Protein AF-A0A8T6E2S4-F1 (afdb_monomer)

Mean predicted aligned error: 7.57 Å

Structure (mmCIF, N/CA/C/O backbone):
data_AF-A0A8T6E2S4-F1
#
_entry.id   AF-A0A8T6E2S4-F1
#
loop_
_atom_site.group_PDB
_atom_site.id
_atom_site.type_symbol
_atom_site.label_atom_id
_atom_site.label_alt_id
_atom_site.label_comp_id
_atom_site.label_asym_id
_atom_site.label_entity_id
_atom_site.label_seq_id
_atom_site.pdbx_PDB_ins_code
_atom_site.Cartn_x
_atom_site.Cartn_y
_atom_site.Cartn_z
_atom_site.occupancy
_atom_site.B_iso_or_equiv
_atom_site.auth_seq_id
_atom_site.auth_comp_id
_atom_site.auth_asym_id
_atom_site.auth_atom_id
_atom_site.pdbx_PDB_model_num
ATOM 1 N N . MET A 1 1 ? 23.407 -12.015 11.721 1.00 48.91 1 MET A N 1
ATOM 2 C CA . MET A 1 1 ? 22.495 -12.680 10.764 1.00 48.91 1 MET A CA 1
ATOM 3 C C . MET A 1 1 ? 21.297 -13.188 11.552 1.00 48.91 1 MET A C 1
ATOM 5 O O . MET A 1 1 ? 21.494 -14.023 12.424 1.00 48.91 1 MET A O 1
ATOM 9 N N . HIS A 1 2 ? 20.101 -12.626 11.347 1.00 39.78 2 HIS A N 1
ATOM 10 C CA . HIS A 1 2 ? 18.893 -13.074 12.054 1.00 39.78 2 HIS A CA 1
ATOM 11 C C . HIS A 1 2 ? 18.491 -14.473 11.540 1.00 39.78 2 HIS A C 1
ATOM 13 O O . HIS A 1 2 ? 18.380 -14.639 10.325 1.00 39.78 2 HIS A O 1
ATOM 19 N N . PRO A 1 3 ? 18.245 -15.468 12.411 1.00 50.69 3 PRO A N 1
ATOM 20 C CA . PRO A 1 3 ? 18.002 -16.863 12.011 1.00 50.69 3 PRO A CA 1
ATOM 21 C C . PRO A 1 3 ? 16.695 -17.109 11.227 1.00 50.69 3 PRO A C 1
ATOM 23 O O . PRO A 1 3 ? 16.455 -18.230 10.797 1.00 50.69 3 PRO A O 1
ATOM 26 N N . GLY A 1 4 ? 15.858 -16.086 11.015 1.00 49.16 4 GLY A N 1
ATOM 27 C CA . GLY A 1 4 ? 14.590 -16.182 10.275 1.00 49.16 4 GLY A CA 1
ATOM 28 C C . GLY A 1 4 ? 14.648 -15.773 8.798 1.00 49.16 4 GLY A C 1
ATOM 29 O O . GLY A 1 4 ? 13.645 -15.885 8.104 1.00 49.16 4 GLY A O 1
ATOM 30 N N . LEU A 1 5 ? 15.794 -15.300 8.300 1.00 53.81 5 LEU A N 1
ATOM 31 C CA . LEU A 1 5 ? 15.978 -14.933 6.890 1.00 53.81 5 LEU A CA 1
ATOM 32 C C . LEU A 1 5 ? 16.797 -16.012 6.181 1.00 53.81 5 LEU A C 1
ATOM 34 O O . LEU A 1 5 ? 17.919 -15.770 5.732 1.00 53.81 5 LEU A O 1
ATOM 38 N N . ALA A 1 6 ? 16.259 -17.231 6.100 1.00 61.28 6 ALA A N 1
ATOM 39 C CA . ALA A 1 6 ? 16.772 -18.183 5.122 1.00 61.28 6 ALA A CA 1
ATOM 40 C C . ALA A 1 6 ? 16.700 -17.517 3.738 1.00 61.28 6 ALA A C 1
ATOM 42 O O . ALA A 1 6 ? 15.700 -16.865 3.421 1.00 61.28 6 ALA A O 1
ATOM 43 N N . ARG A 1 7 ? 17.752 -17.651 2.915 1.00 58.66 7 ARG A N 1
ATOM 44 C CA . ARG A 1 7 ? 17.652 -17.295 1.494 1.00 58.66 7 ARG A CA 1
ATOM 45 C C . ARG A 1 7 ? 16.476 -18.087 0.938 1.00 58.66 7 ARG A C 1
ATOM 47 O O . ARG A 1 7 ? 16.559 -19.306 0.832 1.00 58.66 7 ARG A O 1
ATOM 54 N N . ARG A 1 8 ? 15.378 -17.402 0.628 1.00 62.88 8 ARG A N 1
ATOM 55 C CA . ARG A 1 8 ? 14.285 -18.013 -0.116 1.00 62.88 8 ARG A CA 1
ATOM 56 C C . ARG A 1 8 ? 14.838 -18.346 -1.492 1.00 62.88 8 ARG A C 1
ATOM 58 O O . ARG A 1 8 ? 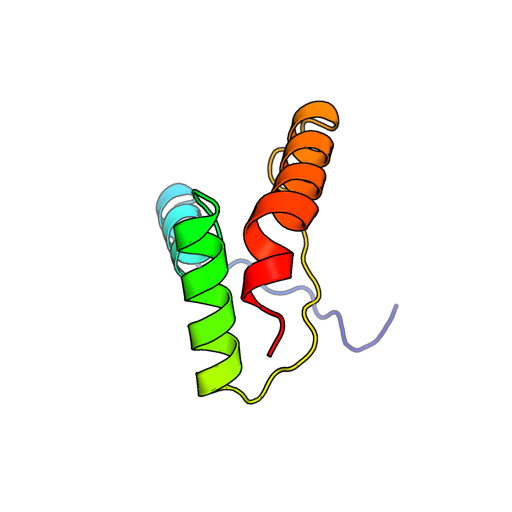15.352 -17.451 -2.167 1.00 62.88 8 ARG A O 1
ATOM 65 N N . GLU A 1 9 ? 14.773 -19.614 -1.880 1.00 67.25 9 GLU A N 1
ATOM 66 C CA . GLU A 1 9 ? 14.995 -19.966 -3.276 1.00 67.25 9 GLU A CA 1
ATOM 67 C C . GLU A 1 9 ? 14.002 -19.176 -4.131 1.00 67.25 9 GLU A C 1
ATOM 69 O O . GLU A 1 9 ? 12.832 -19.029 -3.748 1.00 67.25 9 GLU A O 1
ATOM 74 N N . PRO A 1 10 ? 14.455 -18.595 -5.251 1.00 59.75 10 PRO A N 1
ATOM 75 C CA . PRO A 1 10 ? 13.529 -17.999 -6.189 1.00 59.75 10 PRO A CA 1
ATOM 76 C C . PRO A 1 10 ? 12.551 -19.091 -6.662 1.00 59.75 10 PRO A C 1
ATOM 78 O O . PRO A 1 10 ? 13.009 -20.170 -7.035 1.00 59.75 10 PRO A O 1
ATOM 81 N N . PRO A 1 11 ? 11.226 -18.855 -6.646 1.00 63.53 11 PRO A N 1
ATOM 82 C CA . PRO A 1 11 ? 10.273 -19.767 -7.269 1.00 63.53 11 PRO A CA 1
ATOM 83 C C . PRO A 1 11 ? 10.651 -20.017 -8.736 1.00 63.53 11 PRO A C 1
ATOM 85 O O . PRO A 1 11 ? 11.141 -19.110 -9.415 1.00 63.53 11 PRO A O 1
ATOM 88 N N . ALA A 1 12 ? 10.454 -21.258 -9.185 1.00 70.62 12 ALA A N 1
ATOM 89 C CA . ALA A 1 12 ? 10.729 -21.703 -10.550 1.00 70.62 12 ALA A CA 1
ATOM 90 C C . ALA A 1 12 ? 9.764 -21.057 -11.566 1.00 70.62 12 ALA A C 1
ATOM 92 O O . ALA A 1 12 ? 8.624 -20.763 -11.213 1.00 70.62 12 ALA A O 1
ATOM 93 N N . GLY A 1 13 ? 10.209 -20.870 -12.815 1.00 74.00 13 GLY A N 1
ATOM 94 C CA . GLY A 1 13 ? 9.411 -20.316 -13.922 1.00 74.00 13 GLY A CA 1
ATOM 95 C C . GLY A 1 13 ? 10.098 -19.156 -14.649 1.00 74.00 13 GLY A C 1
ATOM 96 O O . GLY A 1 13 ? 11.138 -18.665 -14.198 1.00 74.00 13 GLY A O 1
ATOM 97 N N . GLU A 1 14 ? 9.513 -18.721 -15.767 1.00 82.69 14 GLU A N 1
ATOM 98 C CA . GLU A 1 14 ? 10.008 -17.561 -16.517 1.00 82.69 14 GLU A CA 1
ATOM 99 C C . GLU A 1 14 ? 9.738 -16.248 -15.746 1.00 82.69 14 GLU A C 1
ATOM 101 O O . GLU A 1 14 ? 8.722 -16.134 -15.043 1.00 82.69 14 GLU A O 1
ATOM 106 N N . PRO A 1 15 ? 10.627 -15.238 -15.838 1.00 78.44 15 PRO A N 1
ATOM 107 C CA . PRO A 1 15 ? 10.521 -13.995 -15.068 1.00 78.44 15 PRO A CA 1
ATOM 108 C C . PRO A 1 15 ? 9.166 -13.281 -15.189 1.00 78.44 15 PRO A C 1
ATOM 110 O O . PRO A 1 15 ? 8.644 -12.768 -14.195 1.00 78.44 15 PRO A O 1
ATOM 113 N N . GLU A 1 16 ? 8.578 -13.269 -16.382 1.00 79.81 16 GLU A N 1
ATOM 114 C CA . GLU A 1 16 ? 7.305 -12.616 -16.683 1.00 79.81 16 GLU A CA 1
ATOM 115 C C . GLU A 1 16 ? 6.117 -13.339 -16.036 1.00 79.81 16 GLU A C 1
ATOM 117 O O . GLU A 1 16 ? 5.229 -12.695 -15.469 1.00 79.81 16 GLU A O 1
ATOM 122 N N . GLU A 1 17 ? 6.112 -14.674 -16.061 1.00 80.06 17 GLU A N 1
ATOM 123 C CA . GLU A 1 17 ? 5.073 -15.488 -15.419 1.00 80.06 17 GLU A CA 1
ATOM 124 C C . GLU A 1 17 ? 5.086 -15.284 -13.902 1.00 80.06 17 GLU A C 1
ATOM 126 O O . GLU A 1 17 ? 4.038 -15.093 -13.273 1.00 80.06 17 GLU A O 1
ATOM 131 N N . ARG A 1 18 ? 6.292 -15.214 -13.326 1.00 76.81 18 ARG A N 1
ATOM 132 C CA . ARG A 1 18 ? 6.500 -14.932 -11.906 1.00 76.81 18 ARG A CA 1
ATOM 133 C C . ARG A 1 18 ? 6.053 -13.522 -11.524 1.00 76.81 18 ARG A C 1
ATOM 135 O O . ARG A 1 18 ? 5.420 -13.347 -10.482 1.00 76.81 18 ARG A O 1
ATOM 142 N N . ALA A 1 19 ? 6.370 -12.515 -12.336 1.00 76.44 19 ALA A N 1
ATOM 143 C CA . ALA A 1 19 ? 5.924 -11.145 -12.093 1.00 76.44 19 ALA A CA 1
ATOM 144 C C . ALA A 1 19 ? 4.391 -11.057 -12.102 1.00 76.44 19 ALA A C 1
ATOM 146 O O . ALA A 1 19 ? 3.802 -10.463 -11.198 1.00 76.44 19 ALA A O 1
ATOM 147 N N . ALA A 1 20 ? 3.742 -11.719 -13.064 1.00 79.12 20 ALA A N 1
ATOM 148 C CA . ALA A 1 20 ? 2.287 -11.779 -13.137 1.00 79.12 20 ALA A CA 1
ATOM 149 C C . ALA A 1 20 ? 1.672 -12.456 -11.901 1.00 79.12 20 ALA A C 1
ATOM 151 O O . ALA A 1 20 ? 0.658 -11.991 -11.382 1.00 79.12 20 ALA A O 1
ATOM 152 N N . GLU A 1 21 ? 2.279 -13.533 -11.398 1.00 81.00 21 GLU A N 1
ATOM 153 C CA . GLU A 1 21 ? 1.805 -14.204 -10.187 1.00 81.00 21 GLU A CA 1
ATOM 154 C C . GLU A 1 21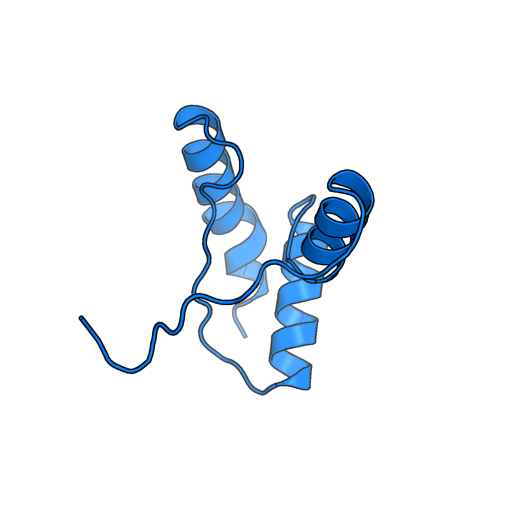 ? 1.958 -13.343 -8.928 1.00 81.00 21 GLU A C 1
ATOM 156 O O . GLU A 1 21 ? 1.008 -13.224 -8.154 1.00 81.00 21 GLU A O 1
ATOM 161 N N . ILE A 1 22 ? 3.107 -12.684 -8.755 1.00 76.69 22 ILE A N 1
ATOM 162 C CA . ILE A 1 22 ? 3.352 -11.777 -7.625 1.00 76.69 22 ILE A CA 1
ATOM 163 C C . ILE A 1 22 ? 2.352 -10.616 -7.638 1.00 76.69 22 ILE A C 1
ATOM 165 O O . ILE A 1 22 ? 1.785 -10.284 -6.596 1.00 76.69 22 ILE A O 1
ATOM 169 N N . VAL A 1 23 ? 2.098 -10.029 -8.811 1.00 80.06 23 VAL A N 1
ATOM 170 C CA . VAL A 1 23 ? 1.117 -8.946 -8.969 1.00 80.06 23 VAL A CA 1
ATOM 171 C C . VAL A 1 23 ? -0.289 -9.421 -8.597 1.00 80.06 23 VAL A C 1
ATOM 173 O O . VAL A 1 23 ? -0.981 -8.712 -7.875 1.00 80.06 23 VAL A O 1
ATOM 176 N N . ARG A 1 24 ? -0.701 -10.635 -8.997 1.00 81.12 24 ARG A N 1
ATOM 177 C CA . ARG A 1 24 ? -2.017 -11.196 -8.62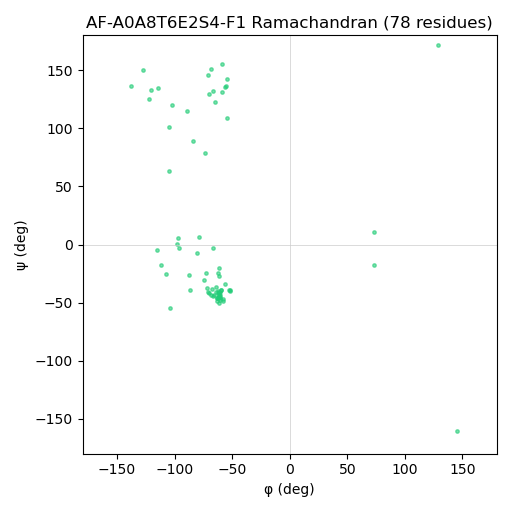0 1.00 81.12 24 ARG A CA 1
ATOM 178 C C . ARG A 1 24 ? -2.198 -11.377 -7.109 1.00 81.12 24 ARG A C 1
ATOM 180 O O . ARG A 1 24 ? -3.328 -11.368 -6.632 1.00 81.12 24 ARG A O 1
ATOM 187 N N . GLN A 1 25 ? -1.111 -11.560 -6.366 1.00 85.00 25 GLN A N 1
ATOM 188 C CA . GLN A 1 25 ? -1.128 -11.773 -4.915 1.00 85.00 25 GLN A CA 1
ATOM 189 C C . GLN A 1 25 ? -0.862 -10.492 -4.113 1.00 85.00 25 GLN A C 1
ATOM 191 O O . GLN A 1 25 ? -0.722 -10.559 -2.893 1.00 85.00 25 GLN A O 1
ATOM 196 N N . SER A 1 26 ? -0.767 -9.340 -4.777 1.00 87.12 26 SER A N 1
ATOM 197 C CA . SER A 1 26 ? -0.369 -8.080 -4.155 1.00 87.12 26 SER A CA 1
ATOM 198 C C . SER A 1 26 ? -1.389 -6.978 -4.452 1.00 87.12 26 SER A C 1
ATOM 200 O O . SER A 1 26 ? -1.990 -6.972 -5.526 1.00 87.12 26 SER A O 1
ATOM 202 N N . PRO A 1 27 ? -1.558 -5.997 -3.551 1.00 92.19 27 PRO A N 1
ATOM 203 C CA . PRO A 1 27 ? -2.425 -4.849 -3.790 1.00 92.19 27 PRO A CA 1
ATOM 204 C C . PRO A 1 27 ? -1.774 -3.877 -4.791 1.00 92.19 27 PRO A C 1
ATOM 206 O O . PRO A 1 27 ? -1.194 -2.862 -4.409 1.00 92.19 27 PRO A O 1
ATOM 209 N N . VAL A 1 28 ? -1.843 -4.199 -6.084 1.00 91.19 28 VAL A N 1
ATOM 210 C CA . VAL A 1 28 ? -1.251 -3.413 -7.177 1.00 91.19 28 VAL A CA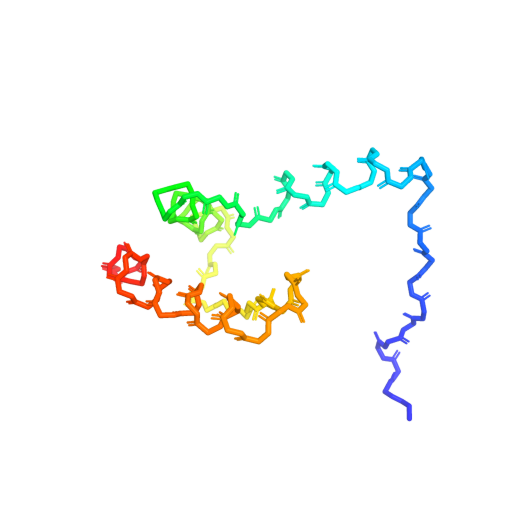 1
ATOM 211 C C . VAL A 1 28 ? -2.336 -3.009 -8.169 1.00 91.19 28 VAL A C 1
ATOM 213 O O . VAL A 1 28 ? -3.040 -3.856 -8.714 1.00 91.19 28 VAL A O 1
ATOM 216 N N . GLY A 1 29 ? -2.452 -1.709 -8.439 1.00 91.75 29 GLY A N 1
ATOM 217 C CA . GLY A 1 29 ? -3.409 -1.175 -9.405 1.00 91.75 29 GLY A CA 1
ATOM 218 C C . GLY A 1 29 ? -3.969 0.189 -8.997 1.00 91.75 29 GLY A C 1
ATOM 219 O O . GLY A 1 29 ? -3.363 0.890 -8.184 1.00 91.75 29 GLY A O 1
ATOM 220 N N . PRO A 1 30 ? -5.119 0.589 -9.569 1.00 94.38 30 PRO A N 1
ATOM 221 C CA . PRO A 1 30 ? -5.850 1.780 -9.147 1.00 94.38 30 PRO A CA 1
ATOM 222 C C . PRO A 1 30 ? -6.267 1.718 -7.663 1.00 94.38 30 PRO A C 1
ATOM 224 O O . PRO A 1 30 ? -6.463 0.618 -7.141 1.00 94.38 30 PRO A O 1
ATOM 227 N N . PRO A 1 31 ? -6.488 2.866 -6.994 1.00 95.31 31 PRO A N 1
ATOM 228 C CA . PRO A 1 31 ? -6.859 2.917 -5.575 1.00 95.31 31 PRO A CA 1
ATOM 229 C C . PRO A 1 31 ? -8.058 2.043 -5.193 1.00 95.31 31 PRO A C 1
ATOM 231 O O . PRO A 1 31 ? -8.014 1.380 -4.163 1.00 95.31 31 PRO A O 1
ATOM 234 N N . ASP A 1 32 ? -9.093 1.976 -6.035 1.00 95.25 32 ASP A N 1
ATOM 235 C CA . ASP A 1 32 ? -10.278 1.141 -5.785 1.00 95.25 32 ASP A CA 1
ATOM 236 C C . ASP A 1 32 ? -9.933 -0.354 -5.723 1.00 95.25 32 ASP A C 1
ATOM 238 O O . ASP A 1 32 ? -10.430 -1.079 -4.863 1.00 95.25 32 ASP A O 1
ATOM 242 N N . VAL A 1 33 ? -9.041 -0.806 -6.610 1.00 94.00 33 VAL A N 1
ATOM 243 C CA . VAL A 1 33 ? -8.570 -2.198 -6.658 1.00 94.00 33 VAL A CA 1
ATOM 244 C C . VAL A 1 33 ? -7.732 -2.513 -5.423 1.00 94.00 33 VAL A C 1
ATOM 246 O O . VAL A 1 33 ? -7.912 -3.554 -4.798 1.00 94.00 33 VAL A O 1
ATOM 249 N N . VAL A 1 34 ? -6.846 -1.591 -5.043 1.00 95.25 34 VAL A N 1
ATOM 250 C CA . VAL A 1 34 ? -5.996 -1.717 -3.854 1.00 95.25 34 VAL A CA 1
ATOM 251 C C . VAL A 1 34 ? -6.832 -1.773 -2.572 1.00 95.25 34 VAL A C 1
ATOM 253 O O . VAL A 1 34 ? -6.596 -2.641 -1.732 1.00 95.25 34 VAL A O 1
ATOM 256 N N . ALA A 1 35 ? -7.820 -0.884 -2.430 1.00 95.50 35 ALA A N 1
ATOM 257 C CA . ALA A 1 35 ? -8.719 -0.858 -1.279 1.00 95.50 35 ALA A CA 1
ATOM 258 C C . ALA A 1 35 ? -9.516 -2.163 -1.165 1.00 95.50 35 ALA A C 1
ATOM 260 O O . ALA A 1 35 ? -9.469 -2.810 -0.122 1.00 95.50 35 ALA A O 1
ATOM 261 N N . GLY A 1 36 ? -10.155 -2.599 -2.257 1.00 94.94 36 GLY A N 1
ATOM 262 C CA . GLY A 1 36 ? -10.935 -3.838 -2.270 1.00 94.94 36 GLY A CA 1
ATOM 263 C C . GLY A 1 36 ? -10.096 -5.071 -1.926 1.00 94.94 36 GLY A C 1
ATOM 264 O O . GLY A 1 36 ? -10.540 -5.923 -1.157 1.00 94.94 36 GLY A O 1
ATOM 265 N N . TRP A 1 37 ? -8.856 -5.136 -2.421 1.00 95.06 37 TRP A N 1
ATOM 266 C CA . TRP A 1 37 ? -7.930 -6.214 -2.073 1.00 95.06 37 TRP A CA 1
ATOM 267 C C . TRP A 1 37 ? -7.609 -6.231 -0.571 1.00 95.06 37 TRP A C 1
ATOM 269 O O . TRP A 1 37 ? -7.657 -7.284 0.064 1.00 95.06 37 TRP A O 1
ATOM 279 N N . LEU A 1 38 ? -7.306 -5.068 0.020 1.00 94.88 38 LEU A N 1
ATOM 280 C CA . LEU A 1 38 ? -6.971 -4.957 1.445 1.00 94.88 38 LEU A CA 1
ATOM 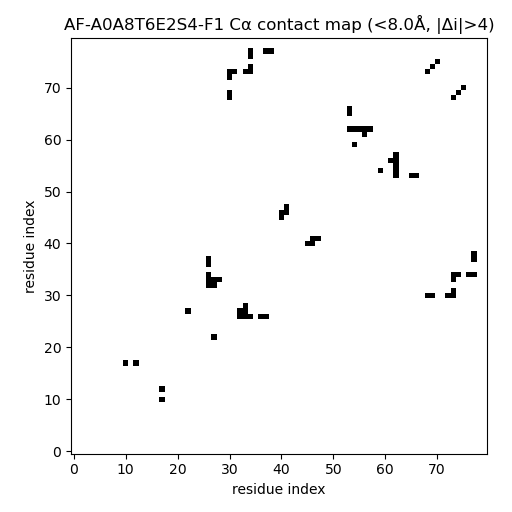281 C C . LEU A 1 38 ? -8.173 -5.255 2.348 1.00 94.88 38 LEU A C 1
ATOM 283 O O . LEU A 1 38 ? -8.006 -5.919 3.368 1.00 94.88 38 LEU A O 1
ATOM 287 N N . GLU A 1 39 ? -9.375 -4.824 1.965 1.00 94.69 39 GLU A N 1
ATOM 288 C CA . GLU A 1 39 ? -10.622 -5.150 2.667 1.00 94.69 39 GLU A CA 1
ATOM 289 C C . GLU A 1 39 ? -10.915 -6.654 2.639 1.00 94.69 39 GLU A C 1
ATOM 291 O O . GLU A 1 39 ? -11.229 -7.255 3.670 1.00 9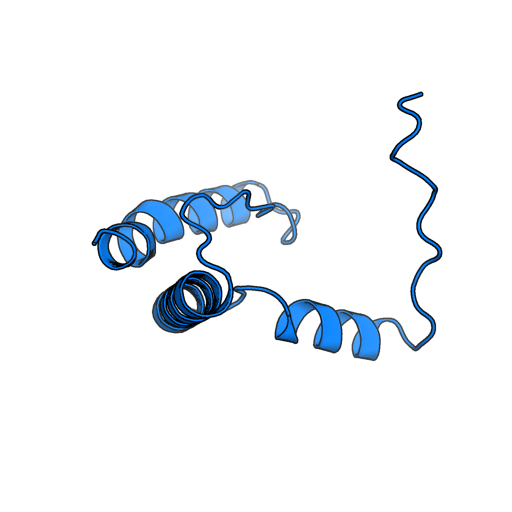4.69 39 GLU A O 1
ATOM 296 N N . GLU A 1 40 ? -10.784 -7.288 1.470 1.00 94.00 40 GLU A N 1
ATOM 297 C CA . GLU A 1 40 ? -10.952 -8.733 1.335 1.00 94.00 40 GLU A CA 1
ATOM 298 C C . GLU A 1 40 ? -9.923 -9.493 2.174 1.00 94.00 40 GLU A C 1
ATOM 300 O O . GLU A 1 40 ? -10.288 -10.413 2.914 1.00 94.00 40 GLU A O 1
ATOM 305 N N . PHE A 1 41 ? -8.658 -9.073 2.121 1.00 93.19 41 PHE A N 1
ATOM 306 C CA . PHE A 1 41 ? -7.596 -9.661 2.925 1.00 93.19 41 PHE A CA 1
ATOM 307 C C . PHE A 1 41 ? -7.870 -9.496 4.428 1.00 93.19 41 PHE A C 1
ATOM 309 O O . PHE A 1 41 ? -7.751 -10.467 5.180 1.00 93.19 41 PHE A O 1
ATOM 316 N N . ALA A 1 42 ? -8.279 -8.305 4.880 1.00 94.06 42 ALA A N 1
ATOM 317 C CA . ALA A 1 42 ? -8.640 -8.043 6.275 1.00 94.06 42 ALA A CA 1
ATOM 318 C C . ALA A 1 42 ? -9.773 -8.966 6.736 1.00 94.06 42 ALA A C 1
ATOM 320 O O . ALA A 1 42 ? -9.665 -9.616 7.776 1.00 94.06 42 ALA A O 1
ATOM 321 N N . ARG A 1 43 ? -10.833 -9.088 5.926 1.00 94.06 43 ARG A N 1
ATOM 322 C CA . ARG A 1 43 ? -11.986 -9.952 6.205 1.00 94.06 43 ARG A CA 1
ATOM 323 C C . ARG A 1 43 ? -11.598 -11.429 6.275 1.00 94.06 43 ARG A C 1
ATOM 325 O O . ARG A 1 43 ? -12.092 -12.140 7.144 1.00 94.06 43 ARG A O 1
ATOM 332 N N . ALA A 1 44 ? -10.740 -11.892 5.369 1.00 95.94 44 ALA A N 1
ATOM 333 C CA . ALA A 1 44 ? -10.335 -13.293 5.299 1.00 95.94 44 ALA A CA 1
ATOM 334 C C . ALA A 1 44 ? -9.357 -13.698 6.416 1.00 95.94 44 ALA A C 1
ATOM 336 O O . ALA A 1 44 ? -9.347 -14.855 6.829 1.00 95.94 44 ALA A O 1
ATOM 337 N N . THR A 1 45 ? -8.530 -12.764 6.896 1.00 95.19 45 THR A N 1
ATOM 338 C CA . THR A 1 45 ? -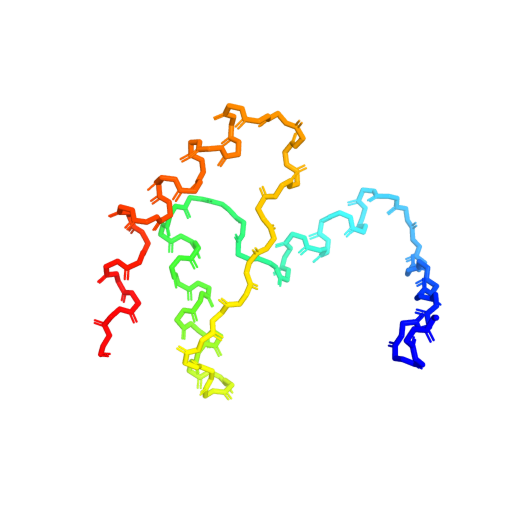7.417 -13.069 7.816 1.00 95.19 45 THR A CA 1
ATOM 339 C C . THR A 1 45 ? -7.595 -12.515 9.229 1.00 95.19 45 THR A C 1
ATOM 341 O O . THR A 1 45 ? -6.894 -12.944 10.143 1.00 95.19 45 THR A O 1
ATOM 344 N N . GLY A 1 46 ? -8.497 -11.551 9.424 1.00 94.81 46 GLY A N 1
ATOM 345 C CA . GLY A 1 46 ? -8.611 -10.779 10.662 1.00 94.81 46 GLY A CA 1
ATOM 346 C C . GLY A 1 46 ? -7.493 -9.748 10.857 1.00 94.81 46 GLY A C 1
ATOM 347 O O . GLY A 1 46 ? -7.348 -9.203 11.953 1.00 94.81 46 GLY A O 1
ATOM 348 N N . ALA A 1 47 ? -6.673 -9.485 9.834 1.00 92.56 47 ALA A N 1
ATOM 349 C CA . ALA A 1 47 ? -5.601 -8.502 9.920 1.00 92.56 47 ALA A CA 1
ATOM 350 C C . ALA A 1 47 ? -6.153 -7.076 10.078 1.00 92.56 47 ALA A C 1
ATOM 352 O O . ALA A 1 47 ? -7.016 -6.640 9.322 1.00 92.56 47 ALA A O 1
ATOM 353 N N . THR A 1 48 ? -5.598 -6.334 11.038 1.00 90.12 48 THR A N 1
ATOM 354 C CA . THR A 1 48 ? -5.948 -4.926 11.317 1.00 90.12 48 THR A CA 1
ATOM 355 C C . THR A 1 48 ? -4.793 -3.957 11.063 1.00 90.12 48 THR A C 1
ATOM 357 O O . THR A 1 48 ? -4.946 -2.746 11.197 1.00 90.12 48 THR A O 1
ATOM 360 N N . LYS A 1 49 ? -3.609 -4.479 10.726 1.00 91.19 49 LYS A N 1
ATOM 361 C CA . LYS A 1 49 ? -2.399 -3.700 10.448 1.00 91.19 49 LYS A CA 1
ATOM 362 C C . LYS A 1 49 ? -1.685 -4.285 9.239 1.00 91.19 49 LYS A C 1
ATOM 364 O O . LYS A 1 49 ? -1.499 -5.499 9.167 1.00 91.19 49 LYS A O 1
ATOM 369 N N . PHE A 1 50 ? -1.234 -3.414 8.341 1.00 90.19 50 PHE A N 1
ATOM 370 C CA . PHE A 1 50 ? -0.547 -3.788 7.107 1.00 90.19 50 PHE A CA 1
ATOM 371 C C . PHE A 1 50 ? 0.853 -3.179 7.064 1.00 90.19 50 PHE A C 1
ATOM 373 O O . PHE A 1 50 ? 1.024 -1.990 7.327 1.00 90.19 50 PHE A O 1
ATOM 380 N N . GLY A 1 51 ? 1.849 -3.992 6.712 1.00 91.38 51 GLY A N 1
ATOM 381 C CA . GLY A 1 51 ? 3.168 -3.517 6.300 1.00 91.38 51 GLY A CA 1
ATOM 382 C C . GLY A 1 51 ? 3.268 -3.592 4.781 1.00 91.38 51 GLY A C 1
ATOM 383 O O . GLY A 1 51 ? 3.119 -4.678 4.225 1.00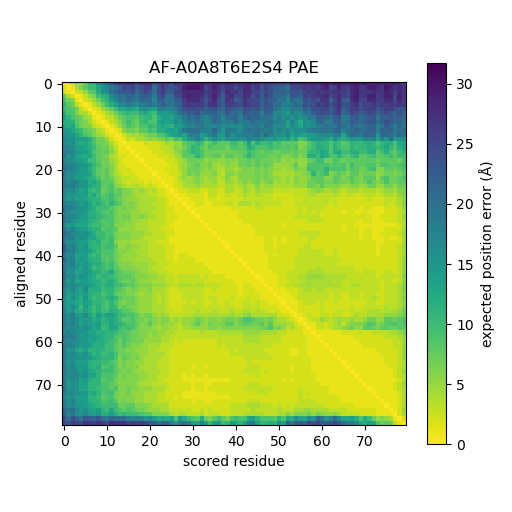 91.38 51 GLY A O 1
ATOM 384 N N . LEU A 1 52 ? 3.494 -2.456 4.117 1.00 89.44 52 LEU A N 1
ATOM 385 C CA . LEU A 1 52 ? 3.538 -2.364 2.656 1.00 89.44 52 LEU A CA 1
ATOM 386 C C . LEU A 1 52 ? 4.939 -1.980 2.174 1.00 89.44 52 LEU A C 1
ATOM 388 O O . LEU A 1 52 ? 5.544 -1.043 2.690 1.00 89.44 52 LEU A O 1
ATOM 392 N N . TYR A 1 53 ? 5.418 -2.676 1.144 1.00 89.00 53 TYR A N 1
ATOM 393 C CA . TYR A 1 53 ? 6.655 -2.356 0.432 1.00 89.00 53 TYR A CA 1
ATOM 394 C C . TYR A 1 53 ? 6.301 -1.731 -0.922 1.00 89.00 53 TYR A C 1
ATOM 396 O O . TYR A 1 53 ? 5.920 -2.437 -1.851 1.00 89.00 53 TYR A O 1
ATOM 404 N N . MET A 1 54 ? 6.392 -0.401 -1.027 1.00 88.25 54 MET A N 1
ATOM 405 C CA . MET A 1 54 ? 5.919 0.359 -2.201 1.00 88.25 54 MET A CA 1
ATOM 406 C C . MET A 1 54 ? 7.028 0.723 -3.202 1.00 88.25 54 MET A C 1
ATOM 408 O O . MET A 1 54 ? 6.764 1.354 -4.220 1.00 88.25 54 MET A O 1
ATOM 412 N N . GLU A 1 55 ? 8.269 0.322 -2.933 1.00 89.44 55 GLU A N 1
ATOM 413 C CA . GLU A 1 55 ? 9.470 0.734 -3.677 1.00 89.44 55 GLU A CA 1
ATOM 414 C C . GLU A 1 55 ? 9.669 -0.019 -5.008 1.00 89.44 55 GLU A C 1
ATOM 416 O O . GLU A 1 55 ? 10.688 0.154 -5.670 1.00 89.44 55 GLU A O 1
ATOM 421 N N . ALA A 1 56 ? 8.700 -0.843 -5.422 1.00 80.81 56 ALA A N 1
ATOM 422 C CA . ALA A 1 56 ? 8.810 -1.715 -6.594 1.00 80.81 56 ALA A CA 1
ATOM 423 C C . ALA A 1 56 ? 8.999 -0.964 -7.928 1.00 80.81 56 ALA A C 1
ATOM 425 O O . ALA A 1 56 ? 9.548 -1.535 -8.865 1.00 80.81 56 ALA A O 1
ATOM 426 N N . ASP A 1 57 ? 8.565 0.298 -8.018 1.00 80.94 57 ASP A N 1
ATOM 427 C CA . ASP A 1 57 ? 8.718 1.129 -9.223 1.00 80.94 57 ASP A CA 1
ATOM 428 C C . ASP A 1 57 ? 10.179 1.591 -9.436 1.00 80.94 57 ASP A C 1
ATOM 430 O O . ASP A 1 57 ? 10.600 1.840 -10.561 1.00 80.94 57 ASP A O 1
ATOM 434 N N . GLY A 1 58 ? 10.993 1.657 -8.374 1.00 85.00 58 GLY A N 1
ATOM 435 C CA . GLY A 1 58 ? 12.407 2.048 -8.447 1.00 85.00 58 GLY A CA 1
ATOM 436 C C . GLY A 1 58 ? 12.669 3.544 -8.693 1.00 85.00 58 GLY A C 1
ATOM 437 O O . GLY A 1 58 ? 13.767 4.011 -8.392 1.00 85.00 58 GLY A O 1
ATOM 438 N N . ASP A 1 59 ? 11.683 4.312 -9.170 1.00 93.69 59 ASP A N 1
ATOM 439 C CA . ASP A 1 59 ? 11.733 5.776 -9.268 1.00 93.69 59 ASP A CA 1
ATOM 440 C C . ASP A 1 59 ? 11.205 6.433 -7.971 1.00 93.69 59 ASP A C 1
ATOM 442 O O . ASP A 1 59 ? 10.007 6.346 -7.669 1.00 93.69 59 ASP A O 1
ATOM 446 N N . PRO A 1 60 ? 12.050 7.157 -7.208 1.00 95.00 60 PRO A N 1
ATOM 447 C CA . PRO A 1 60 ? 11.642 7.788 -5.952 1.00 95.00 60 PRO A CA 1
ATOM 448 C C . PRO A 1 60 ? 10.449 8.749 -6.071 1.00 95.00 60 PRO A C 1
ATOM 450 O O . PRO A 1 60 ? 9.634 8.837 -5.148 1.00 95.00 60 PRO A O 1
ATOM 453 N N . ALA A 1 61 ? 10.314 9.471 -7.189 1.00 95.88 61 ALA A N 1
ATOM 454 C CA . ALA A 1 61 ? 9.225 10.429 -7.378 1.00 95.88 61 ALA A CA 1
ATOM 455 C C . ALA A 1 61 ? 7.878 9.717 -7.583 1.00 95.88 61 ALA A C 1
ATOM 457 O O . ALA A 1 61 ? 6.841 10.150 -7.060 1.00 95.88 61 ALA A O 1
ATOM 458 N N . ARG A 1 62 ? 7.896 8.590 -8.301 1.00 93.94 62 ARG A N 1
ATOM 459 C CA . ARG A 1 62 ? 6.717 7.739 -8.503 1.00 93.94 62 ARG A CA 1
ATOM 460 C C . ARG A 1 62 ? 6.331 7.008 -7.227 1.00 93.94 62 ARG A C 1
ATOM 462 O O . ARG A 1 62 ? 5.150 6.995 -6.884 1.00 93.94 62 ARG A O 1
ATOM 469 N N . VAL A 1 63 ? 7.311 6.501 -6.476 1.00 95.06 63 VAL A N 1
ATOM 470 C CA . VAL A 1 63 ? 7.081 5.900 -5.153 1.00 95.06 63 VAL A CA 1
ATOM 471 C C . VAL A 1 63 ? 6.410 6.905 -4.217 1.00 95.06 63 VAL A C 1
ATOM 473 O O . VAL A 1 63 ? 5.368 6.597 -3.641 1.00 95.06 63 VAL A O 1
ATOM 476 N N . LEU A 1 64 ? 6.928 8.136 -4.121 1.00 96.00 64 LEU A N 1
ATOM 477 C CA . LEU A 1 64 ? 6.324 9.176 -3.281 1.00 96.00 64 LEU A CA 1
ATOM 478 C C . LEU A 1 64 ? 4.893 9.517 -3.716 1.00 96.00 64 LEU A C 1
ATOM 480 O O . LEU A 1 64 ? 4.014 9.694 -2.872 1.00 96.00 64 LEU A O 1
ATOM 484 N N . THR A 1 65 ? 4.647 9.588 -5.025 1.00 95.50 65 THR A N 1
ATOM 485 C CA . THR A 1 65 ? 3.294 9.781 -5.566 1.00 95.50 65 THR A CA 1
ATOM 486 C C . THR A 1 65 ? 2.367 8.642 -5.149 1.00 95.50 65 THR A C 1
ATOM 488 O O . THR A 1 65 ? 1.267 8.899 -4.670 1.00 95.50 65 THR A O 1
ATOM 491 N N . SER A 1 66 ? 2.818 7.393 -5.266 1.00 95.00 66 SER A N 1
ATOM 492 C CA . SER A 1 66 ? 2.049 6.208 -4.876 1.00 95.00 66 SER A CA 1
ATOM 493 C C . SER A 1 66 ? 1.707 6.211 -3.381 1.00 95.00 66 SER A C 1
ATOM 495 O O . SER A 1 66 ? 0.552 6.006 -3.015 1.00 95.00 66 SER A O 1
ATOM 497 N N . VAL A 1 67 ? 2.672 6.550 -2.516 1.00 95.56 67 VAL A N 1
ATOM 498 C CA . VAL A 1 67 ? 2.461 6.676 -1.060 1.00 95.56 67 VAL A CA 1
ATOM 499 C C . VAL A 1 67 ? 1.412 7.745 -0.736 1.00 95.56 67 VAL A C 1
ATOM 501 O O . VAL A 1 67 ? 0.524 7.506 0.082 1.00 95.56 67 VAL A O 1
ATOM 504 N N . ARG A 1 68 ? 1.482 8.915 -1.384 1.00 96.44 68 ARG A N 1
ATOM 505 C CA . ARG A 1 68 ? 0.507 10.001 -1.176 1.00 96.44 68 ARG A CA 1
ATOM 506 C C . ARG A 1 68 ? -0.896 9.589 -1.605 1.00 96.44 68 ARG A C 1
ATOM 508 O O . ARG A 1 68 ? -1.827 9.701 -0.817 1.00 96.44 68 ARG A O 1
ATOM 515 N N . ARG A 1 69 ? -1.026 9.023 -2.807 1.00 95.94 69 ARG A N 1
ATOM 516 C CA . ARG A 1 69 ? -2.305 8.510 -3.316 1.00 95.94 69 ARG A CA 1
ATOM 517 C C . ARG A 1 69 ? -2.881 7.415 -2.426 1.00 95.94 69 ARG A C 1
ATOM 519 O O . ARG A 1 69 ? -4.076 7.401 -2.173 1.00 95.94 69 ARG A O 1
ATOM 526 N N . PHE A 1 70 ? -2.045 6.523 -1.900 1.00 95.31 70 PHE A N 1
ATOM 527 C CA . PHE A 1 70 ? -2.489 5.514 -0.941 1.00 95.31 70 PHE A CA 1
ATOM 528 C C . PHE A 1 70 ? -3.067 6.155 0.332 1.00 95.31 70 PHE A C 1
ATOM 530 O O . PHE A 1 70 ? -4.162 5.796 0.768 1.00 95.31 70 PHE A O 1
ATOM 537 N N . ALA A 1 71 ? -2.366 7.136 0.904 1.00 95.19 71 ALA A N 1
ATOM 538 C CA . ALA A 1 71 ? -2.827 7.843 2.096 1.00 95.19 71 ALA A CA 1
ATOM 539 C C . ALA A 1 71 ? -4.128 8.636 1.862 1.00 95.19 71 ALA A C 1
ATOM 541 O O . ALA A 1 71 ?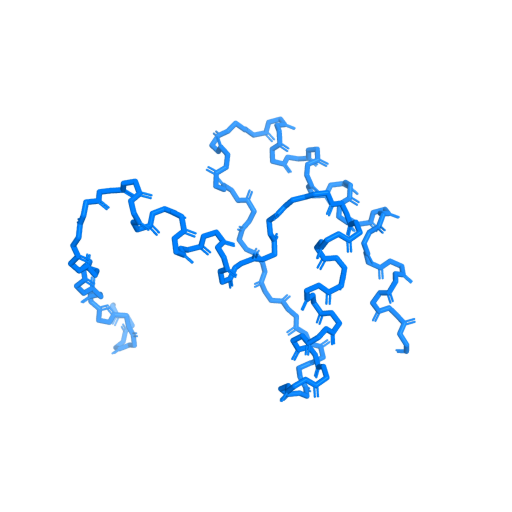 -4.974 8.686 2.750 1.00 95.19 71 ALA A O 1
ATOM 542 N N . GLU A 1 72 ? -4.297 9.236 0.684 1.00 97.12 72 GLU A N 1
ATOM 543 C CA . GLU A 1 72 ? -5.443 10.096 0.362 1.00 97.12 72 GLU A CA 1
ATOM 544 C C . GLU A 1 72 ? -6.661 9.316 -0.157 1.00 97.12 72 GLU A C 1
ATOM 546 O O . GLU A 1 72 ? -7.794 9.646 0.185 1.00 97.12 72 GLU A O 1
ATOM 551 N N . GLU A 1 73 ? -6.450 8.282 -0.974 1.00 97.25 73 GLU A N 1
ATOM 552 C CA . GLU A 1 73 ? -7.522 7.627 -1.737 1.00 97.25 73 GLU A CA 1
ATOM 553 C C . GLU A 1 73 ? -7.887 6.233 -1.202 1.00 97.25 73 GLU A C 1
ATOM 555 O O . GLU A 1 73 ? -9.020 5.790 -1.407 1.00 97.25 73 GLU A O 1
ATOM 560 N N . VAL A 1 74 ? -6.959 5.544 -0.521 1.00 95.62 74 VAL A N 1
ATOM 561 C CA . VAL A 1 74 ? -7.152 4.166 -0.024 1.00 95.62 74 VAL A CA 1
ATOM 562 C C . VAL A 1 74 ? -7.404 4.139 1.480 1.00 95.62 74 VAL A C 1
ATOM 564 O O . VAL A 1 74 ? -8.419 3.599 1.916 1.00 95.62 74 VAL A O 1
ATOM 567 N N . MET A 1 75 ? -6.512 4.731 2.280 1.00 93.44 75 MET A N 1
ATOM 568 C CA . MET A 1 75 ? -6.590 4.685 3.748 1.00 93.44 75 MET A CA 1
ATOM 569 C C . MET A 1 75 ? -7.954 5.100 4.329 1.00 93.44 75 MET A C 1
ATOM 571 O O . MET A 1 75 ? -8.412 4.413 5.243 1.00 93.44 75 MET A O 1
ATOM 575 N N . PRO A 1 76 ? -8.653 6.135 3.812 1.00 93.25 76 PRO A N 1
ATOM 576 C CA . PRO A 1 76 ? -9.973 6.508 4.327 1.00 93.25 76 PRO A CA 1
ATOM 577 C C . PRO A 1 76 ? -11.047 5.421 4.184 1.00 93.25 76 PRO A C 1
ATOM 579 O O . PRO A 1 76 ? -12.048 5.470 4.889 1.00 93.25 76 PRO A O 1
ATOM 582 N N . ARG A 1 77 ? -10.859 4.450 3.282 1.00 90.75 77 ARG A N 1
ATOM 583 C CA . ARG A 1 77 ? -11.810 3.352 3.033 1.00 90.75 77 ARG A CA 1
ATOM 584 C C . ARG A 1 77 ? -11.580 2.155 3.947 1.00 90.75 77 ARG A C 1
ATOM 586 O O . ARG A 1 77 ? -12.510 1.425 4.254 1.00 90.75 77 ARG A O 1
ATOM 593 N N . LEU A 1 78 ? -10.344 1.993 4.420 1.00 84.62 78 LEU A N 1
ATOM 594 C CA . LEU A 1 78 ? -9.949 0.915 5.330 1.00 84.62 78 LEU A CA 1
ATOM 595 C C . LEU A 1 78 ? -10.319 1.211 6.795 1.00 84.62 78 LEU A C 1
ATOM 597 O O . LEU A 1 78 ? -10.143 0.352 7.656 1.00 84.62 78 LEU A O 1
ATOM 601 N N . GLY A 1 79 ? -10.800 2.425 7.082 1.00 66.50 79 GLY A N 1
ATOM 602 C CA . GLY A 1 79 ? -11.265 2.854 8.397 1.00 66.50 79 GLY A CA 1
ATOM 603 C C . GLY A 1 79 ? -12.712 2.443 8.658 1.00 66.50 79 GLY A C 1
ATOM 604 O O . GLY A 1 79 ? -13.628 3.217 8.384 1.00 66.50 79 GLY A O 1
ATOM 605 N N . GLY A 1 80 ? -12.881 1.240 9.208 1.00 51.97 80 GLY A N 1
ATOM 606 C CA . GLY A 1 80 ? -14.009 0.868 10.067 1.00 51.97 80 GLY A CA 1
ATOM 607 C C . GLY A 1 80 ? -13.627 0.986 11.536 1.00 51.97 80 GLY A C 1
ATOM 608 O O . GLY A 1 80 ? -12.460 0.663 11.859 1.00 51.97 80 GLY A O 1
#

Secondary structure (DSSP, 8-state):
--TT---PPPPSS-HHHHHHHHHHTS--SSHHHHHHHHHHHHHHH---------GGG--HHHHHHHHHHIIIIIGGGS--

Solvent-accessible surface area (backbone atoms only — not comparable to full-atom values): 5179 Å² total; per-residue (Å²): 133,69,92,84,68,69,84,72,74,77,79,87,76,57,72,66,63,50,51,54,52,54,48,75,76,42,76,68,71,57,52,69,57,26,37,53,46,51,51,51,50,24,72,76,69,70,53,90,78,84,89,81,85,68,65,83,78,74,44,70,70,59,33,53,49,51,54,50,47,41,61,71,64,21,50,70,72,73,66,125

Radius of gyration: 14.94 Å; Cα contacts (8 Å, |Δi|>4): 39; chains: 1; bounding box: 36×32×29 Å

pLDDT: mean 84.47, std 14.18, range [39.78, 97.25]

Foldseek 3Di:
DPPPPDPPDDDDDDPVVSVVVVCVLALDDPLVSNQVNVVVVCVVPVDPDDDDDQCVVVDPVVSVVVVVCCVVRRVVSSPD

Sequence (80 aa):
MHPGLARREPPAGEPEERAAEIVRQSPVGPPDVVAGWLEEFARATGATKFGLYMEADGDPARVLTSVRRFAEEVMPRLGG